Protein AF-A0A6B9FGS8-F1 (afdb_monomer)

pLDDT: mean 93.16, std 9.55, range [38.56, 98.5]

Nearest PDB structures (foldseek):
  7bkb-assembly1_D  TM=8.690E-01  e=7.145E-06  Methanospirillum hungatei JF-1
  7qv7-assembly1_S  TM=8.440E-01  e=9.355E-05  Thermoanaerobacter kivui
  8oh5-assembly1_C  TM=8.077E-01  e=3.559E-03  Sporomusa ovata DSM 2662

Radius of gyration: 20.47 Å; Cα contacts (8 Å, |Δi|>4): 119; chains: 1; bounding box: 55×24×49 Å

Foldseek 3Di:
DDPPADWDWAFQDDDPQGWIWIAGPVGQTDFPCCTPRANSDDDPCSNCRRVLVPDPPDDPFDWDDDPRDIDGDHPVVNVVVVCVVQVVCCVVPNPVSDDDDD

Organism: NCBI:txid1816183

InterPro domains:
  IPR006656 Molybdopterin oxidoreductase [PF00384] (58-100)
  IPR006963 Molybdopterin oxidoreductase, 4Fe-4S domain [PF04879] (6-54)
  IPR006963 Molybdopterin oxidoreductase, 4Fe-4S domain [SM00926] (5-55)

Solvent-accessible surface area (backbone atoms only — not comparable to full-atom values): 6471 Å² total; per-residue (Å²): 133,89,81,72,72,64,68,49,78,48,65,49,93,82,59,94,82,52,42,40,34,22,29,35,91,87,51,45,74,40,80,26,60,83,20,92,71,37,62,35,59,74,54,72,70,62,62,52,63,41,61,67,78,76,38,88,85,54,84,86,66,47,72,45,78,55,102,85,44,77,40,82,45,50,68,67,58,51,50,50,53,51,49,58,51,52,52,51,45,34,76,77,62,35,70,87,71,63,86,88,89,131

Structure (mmCIF, N/CA/C/O backbone):
data_AF-A0A6B9FGS8-F1
#
_entry.id   AF-A0A6B9FGS8-F1
#
loop_
_atom_site.group_PDB
_atom_site.id
_atom_site.type_symbol
_atom_site.label_atom_id
_atom_site.label_alt_id
_atom_site.label_comp_id
_atom_site.label_asym_id
_atom_site.label_entity_id
_atom_site.label_seq_id
_atom_site.pdbx_PDB_ins_code
_atom_site.Cartn_x
_atom_site.Cartn_y
_atom_site.Cartn_z
_atom_site.occupancy
_atom_site.B_iso_or_equiv
_atom_site.auth_seq_id
_atom_site.auth_comp_id
_atom_site.auth_asym_id
_atom_site.auth_atom_id
_atom_site.pdbx_PDB_model_num
ATOM 1 N N . MET A 1 1 ? 31.516 -5.503 -19.764 1.00 38.56 1 MET A N 1
ATOM 2 C CA . MET A 1 1 ? 31.226 -6.641 -18.873 1.00 38.56 1 MET A CA 1
ATOM 3 C C . MET A 1 1 ? 29.830 -6.408 -18.338 1.00 38.56 1 MET A C 1
ATOM 5 O O . MET A 1 1 ? 29.505 -5.275 -18.021 1.00 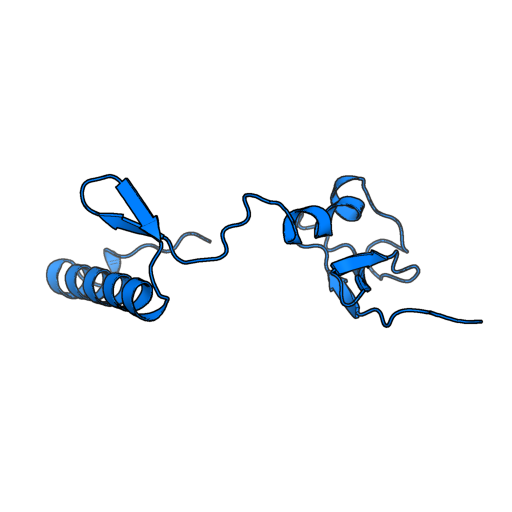38.56 1 MET A O 1
ATOM 9 N N . ASP A 1 2 ? 28.997 -7.428 -18.484 1.00 45.44 2 ASP A N 1
ATOM 10 C CA . ASP A 1 2 ? 27.537 -7.425 -18.394 1.00 45.44 2 ASP A CA 1
ATOM 11 C C . ASP A 1 2 ? 27.087 -7.366 -16.924 1.00 45.44 2 ASP A C 1
ATOM 13 O O . ASP A 1 2 ? 26.877 -8.403 -16.311 1.00 45.44 2 ASP A O 1
ATOM 17 N N . ASP A 1 3 ? 26.974 -6.167 -16.344 1.00 52.03 3 ASP A N 1
ATOM 18 C CA . ASP A 1 3 ? 26.277 -5.946 -15.061 1.00 52.03 3 ASP A CA 1
ATOM 19 C C . ASP A 1 3 ? 24.781 -5.728 -15.327 1.00 52.03 3 ASP A C 1
ATOM 21 O O . ASP A 1 3 ? 24.208 -4.662 -15.083 1.00 52.03 3 ASP A O 1
ATOM 25 N N . ARG A 1 4 ? 24.126 -6.729 -15.920 1.00 65.56 4 ARG A N 1
ATOM 26 C CA . ARG A 1 4 ? 22.666 -6.718 -16.015 1.00 65.56 4 ARG A CA 1
ATOM 27 C C . ARG A 1 4 ? 22.113 -7.119 -14.657 1.00 65.56 4 ARG A C 1
ATOM 29 O O . ARG A 1 4 ? 22.083 -8.299 -14.327 1.00 65.56 4 ARG A O 1
ATOM 36 N N . GLN A 1 5 ? 21.686 -6.116 -13.893 1.00 71.75 5 GLN A N 1
ATOM 37 C CA . GLN A 1 5 ? 20.862 -6.315 -12.702 1.00 71.75 5 GLN A CA 1
ATOM 38 C C . GLN A 1 5 ? 19.692 -7.247 -13.040 1.00 71.75 5 GLN A C 1
ATOM 40 O O . GLN A 1 5 ? 19.111 -7.151 -14.130 1.00 71.75 5 GLN A O 1
ATOM 45 N N . GLU A 1 6 ? 19.374 -8.161 -12.125 1.00 89.06 6 GLU A N 1
ATOM 46 C CA . GLU A 1 6 ? 18.201 -9.016 -12.266 1.00 89.06 6 GLU A CA 1
ATOM 47 C C . GLU A 1 6 ? 16.945 -8.133 -12.326 1.00 89.06 6 GLU A C 1
ATOM 49 O O . GLU A 1 6 ? 16.878 -7.068 -11.710 1.00 89.06 6 GLU A O 1
ATOM 54 N N . THR A 1 7 ? 15.976 -8.526 -13.156 1.00 95.00 7 THR A N 1
ATOM 55 C CA . THR A 1 7 ? 14.737 -7.758 -13.326 1.00 95.00 7 THR A CA 1
ATOM 56 C C . THR A 1 7 ? 13.532 -8.659 -13.145 1.00 95.00 7 THR A C 1
ATOM 58 O O . THR A 1 7 ? 13.479 -9.763 -13.690 1.00 95.00 7 THR A O 1
ATOM 61 N N . THR A 1 8 ? 12.535 -8.155 -12.427 1.00 96.06 8 THR A N 1
ATOM 62 C CA . THR A 1 8 ? 11.252 -8.817 -12.202 1.00 96.06 8 THR A CA 1
ATOM 63 C C . THR A 1 8 ? 10.177 -8.165 -13.061 1.00 96.06 8 THR A C 1
ATOM 65 O O . THR A 1 8 ? 9.982 -6.951 -13.026 1.00 96.06 8 THR A O 1
ATOM 68 N N . LYS A 1 9 ? 9.457 -8.973 -13.845 1.00 96.38 9 LYS A N 1
ATOM 69 C CA . LYS A 1 9 ? 8.308 -8.524 -14.645 1.00 96.38 9 LYS A CA 1
ATOM 70 C C . LYS A 1 9 ? 7.080 -8.365 -13.747 1.00 96.38 9 LYS A C 1
ATOM 72 O O . LYS A 1 9 ? 6.765 -9.267 -12.977 1.00 96.38 9 LYS A O 1
ATOM 77 N N . THR A 1 10 ? 6.372 -7.247 -13.867 1.00 95.19 10 THR A N 1
ATOM 78 C CA . THR A 1 10 ? 5.180 -6.936 -13.066 1.00 95.19 10 THR A CA 1
ATOM 79 C C . THR A 1 10 ? 4.197 -6.046 -13.836 1.00 95.19 10 THR A C 1
ATOM 81 O O . THR A 1 10 ? 4.446 -5.658 -14.981 1.00 95.19 10 THR A O 1
ATOM 84 N N . ILE A 1 11 ? 3.059 -5.736 -13.216 1.00 94.94 11 ILE A N 1
ATOM 85 C CA . ILE A 1 11 ? 2.028 -4.837 -13.739 1.00 94.94 11 ILE A CA 1
ATOM 86 C C . ILE A 1 11 ? 2.102 -3.498 -13.006 1.00 94.94 11 ILE A C 1
ATOM 88 O O . ILE A 1 11 ? 2.233 -3.443 -11.785 1.00 94.94 11 ILE A O 1
ATOM 92 N N . ARG A 1 12 ? 2.002 -2.400 -13.756 1.00 91.00 12 ARG A N 1
ATOM 93 C CA . ARG A 1 12 ? 2.060 -1.039 -13.206 1.00 91.00 12 ARG A CA 1
ATOM 94 C C . ARG A 1 12 ? 0.811 -0.720 -12.350 1.00 91.00 12 ARG A C 1
ATOM 96 O O . ARG A 1 12 ? -0.295 -0.879 -12.865 1.00 91.00 12 ARG A O 1
ATOM 103 N N . PRO A 1 13 ? 0.941 -0.190 -11.114 1.00 90.12 13 PRO A N 1
ATOM 104 C CA . PRO A 1 13 ? -0.158 -0.140 -10.134 1.00 90.12 13 PRO A CA 1
ATOM 105 C C . PRO A 1 13 ? -1.041 1.126 -10.180 1.00 90.12 13 PRO A C 1
ATOM 107 O O . PRO A 1 13 ? -1.621 1.498 -9.169 1.00 90.12 13 PRO A O 1
ATOM 110 N N . TYR A 1 14 ? -1.139 1.821 -11.318 1.00 89.06 14 TYR A N 1
ATOM 111 C CA . TYR A 1 14 ? -1.819 3.131 -11.374 1.00 89.06 14 TYR A CA 1
ATOM 112 C C . TYR A 1 14 ? -3.210 3.074 -12.000 1.00 89.06 14 TYR A C 1
ATOM 114 O O . TYR A 1 14 ? -4.209 3.309 -11.332 1.00 89.06 14 TYR A O 1
ATOM 122 N N . CYS A 1 15 ? -3.291 2.806 -13.304 1.00 92.94 15 CYS A N 1
ATOM 123 C CA . CYS A 1 15 ? -4.556 2.817 -14.032 1.00 92.94 15 CYS A CA 1
ATOM 124 C C . CYS A 1 15 ? -4.965 1.405 -14.465 1.00 92.94 15 CYS A C 1
ATOM 126 O O . CYS A 1 15 ? -4.137 0.499 -14.561 1.00 92.94 15 CYS A O 1
ATOM 128 N N . GLY A 1 16 ? -6.244 1.234 -14.803 1.00 93.94 16 GLY A N 1
ATOM 129 C CA . GLY A 1 16 ? -6.828 -0.064 -15.161 1.00 93.94 16 GLY A CA 1
ATOM 130 C C . GLY A 1 16 ? -6.388 -0.660 -16.505 1.00 93.94 16 GLY A C 1
ATOM 131 O O . GLY A 1 16 ? -6.921 -1.689 -16.898 1.00 93.94 16 GLY A O 1
ATOM 132 N N . VAL A 1 17 ? -5.446 -0.040 -17.227 1.00 95.81 17 VAL A N 1
ATOM 133 C CA . VAL A 1 17 ? -4.947 -0.575 -18.509 1.00 95.81 17 VAL A CA 1
ATOM 134 C C . VAL A 1 17 ? -4.142 -1.858 -18.294 1.00 95.81 17 VAL A C 1
ATOM 136 O O . VAL A 1 17 ? -4.212 -2.762 -19.118 1.00 95.81 17 VAL A O 1
ATOM 139 N N . GLY A 1 18 ? -3.382 -1.947 -17.196 1.00 95.25 18 GLY A N 1
ATOM 140 C CA . GLY A 1 18 ? -2.578 -3.133 -16.887 1.00 95.25 18 GLY A CA 1
ATOM 141 C C . GLY A 1 18 ? -1.299 -3.266 -17.722 1.00 95.25 18 GLY A C 1
ATOM 142 O O . GLY A 1 18 ? -0.914 -4.374 -18.081 1.00 95.25 18 GLY A O 1
ATOM 143 N N . CYS A 1 19 ? -0.633 -2.152 -18.054 1.00 96.50 19 CYS A N 1
ATOM 144 C CA . CYS A 1 19 ? 0.654 -2.181 -18.761 1.00 96.50 19 CYS A CA 1
ATOM 145 C C . CYS A 1 19 ? 1.698 -3.010 -17.992 1.00 96.50 19 CYS A C 1
ATOM 147 O O . CYS A 1 19 ? 1.877 -2.821 -16.784 1.00 96.50 19 CYS A O 1
ATOM 149 N N . GLY A 1 20 ? 2.420 -3.866 -18.715 1.00 96.56 20 GLY A N 1
ATOM 150 C CA . GLY A 1 20 ? 3.553 -4.613 -18.187 1.00 96.56 20 GLY A CA 1
ATOM 151 C C . GLY A 1 20 ? 4.812 -3.751 -18.130 1.00 96.56 20 GLY A C 1
ATOM 152 O O . GLY A 1 20 ? 5.113 -2.994 -19.058 1.00 96.56 20 GLY A O 1
ATOM 153 N N . ILE A 1 21 ? 5.546 -3.887 -17.030 1.00 95.69 21 ILE A N 1
ATOM 154 C CA . ILE A 1 21 ? 6.839 -3.246 -16.775 1.00 95.69 21 ILE A CA 1
ATOM 155 C C . ILE A 1 21 ? 7.815 -4.292 -16.225 1.00 95.69 21 ILE A C 1
ATOM 157 O O . ILE A 1 21 ? 7.400 -5.366 -15.786 1.00 95.69 21 ILE A O 1
ATOM 161 N N . ALA A 1 22 ? 9.106 -3.989 -16.236 1.00 95.62 22 ALA A N 1
ATOM 162 C CA . ALA A 1 22 ? 10.090 -4.711 -15.446 1.00 95.62 22 ALA A CA 1
ATOM 163 C C . ALA A 1 22 ? 10.688 -3.762 -14.403 1.00 95.62 22 ALA A C 1
ATOM 165 O O . ALA A 1 22 ? 10.742 -2.552 -14.623 1.00 95.62 22 ALA A O 1
ATOM 166 N N . VAL A 1 23 ? 11.102 -4.301 -13.263 1.00 95.19 23 VAL A N 1
ATOM 167 C CA . VAL A 1 23 ? 11.761 -3.543 -12.195 1.00 95.19 23 VAL A CA 1
ATOM 168 C C . VAL A 1 23 ? 13.018 -4.264 -11.739 1.00 95.19 23 VAL A C 1
ATOM 170 O O . VAL A 1 23 ? 13.053 -5.493 -11.745 1.00 95.19 23 VAL A O 1
ATOM 173 N N . THR A 1 24 ? 14.053 -3.515 -11.386 1.00 94.50 24 THR A N 1
ATOM 174 C CA . THR A 1 24 ? 15.251 -4.036 -10.710 1.00 94.50 24 THR A CA 1
ATOM 175 C C . THR A 1 24 ? 14.982 -4.259 -9.218 1.00 94.50 24 THR A C 1
ATOM 177 O O . THR A 1 24 ? 13.959 -3.813 -8.694 1.00 94.50 24 THR A O 1
ATOM 180 N N . ASP A 1 25 ? 15.909 -4.915 -8.516 1.00 92.19 25 ASP A N 1
ATOM 181 C CA . ASP A 1 25 ? 15.806 -5.145 -7.064 1.00 92.19 25 ASP A CA 1
ATOM 182 C C . ASP A 1 25 ? 15.736 -3.842 -6.246 1.00 92.19 25 ASP A C 1
ATOM 184 O O . ASP A 1 25 ? 15.061 -3.785 -5.220 1.00 92.19 25 ASP A O 1
ATOM 188 N N . ASP A 1 26 ? 16.377 -2.771 -6.726 1.00 91.38 26 ASP A N 1
ATOM 189 C CA . ASP A 1 26 ? 16.302 -1.412 -6.171 1.00 91.38 26 ASP A CA 1
ATOM 190 C C . ASP A 1 26 ? 15.103 -0.604 -6.709 1.00 91.38 26 ASP A C 1
ATOM 192 O O . ASP A 1 26 ? 15.096 0.621 -6.655 1.00 91.38 26 ASP A O 1
ATOM 196 N N . MET A 1 27 ? 14.073 -1.282 -7.230 1.00 91.88 27 MET A N 1
ATOM 197 C CA . MET A 1 27 ? 12.797 -0.696 -7.662 1.00 91.88 27 MET A CA 1
ATOM 198 C C . MET A 1 27 ? 12.927 0.359 -8.772 1.00 91.88 27 MET A C 1
ATOM 200 O O . MET A 1 27 ? 12.098 1.260 -8.889 1.00 91.88 27 MET A O 1
ATOM 204 N N . ARG A 1 28 ? 13.919 0.246 -9.660 1.00 91.50 28 ARG A N 1
ATOM 205 C CA . ARG A 1 28 ? 14.019 1.121 -10.839 1.00 91.50 28 ARG A CA 1
ATOM 206 C C . ARG A 1 28 ? 13.232 0.554 -12.011 1.00 91.50 28 ARG A C 1
ATOM 208 O O . ARG A 1 28 ? 13.288 -0.640 -12.299 1.00 91.50 28 ARG A O 1
ATOM 215 N N . PHE A 1 29 ? 12.522 1.429 -12.716 1.00 93.06 29 PHE A N 1
ATOM 216 C CA . PHE A 1 29 ? 11.768 1.074 -13.914 1.00 93.06 29 PHE A CA 1
ATOM 217 C C . PHE A 1 29 ? 12.682 0.603 -15.060 1.00 93.06 29 PHE A C 1
ATOM 219 O O . PHE A 1 29 ? 13.669 1.254 -15.405 1.00 93.06 29 PHE A O 1
ATOM 226 N N . VAL A 1 30 ? 12.291 -0.496 -15.709 1.00 93.25 30 VAL A N 1
ATOM 227 C CA . VAL A 1 30 ? 12.897 -1.034 -16.931 1.00 93.25 30 VAL A CA 1
ATOM 228 C C . VAL A 1 30 ? 11.790 -1.379 -17.942 1.00 93.25 30 VAL A C 1
ATOM 230 O O . VAL A 1 30 ? 10.806 -2.037 -17.588 1.00 93.25 30 VAL A O 1
ATOM 233 N N . PRO A 1 31 ? 11.918 -0.992 -19.225 1.00 91.94 3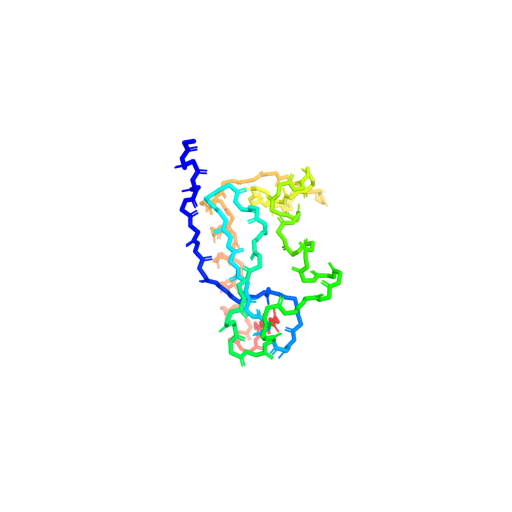1 PRO A N 1
ATOM 234 C CA . PRO A 1 31 ? 10.952 -1.381 -20.248 1.00 91.94 31 PRO A CA 1
ATOM 235 C C . PRO A 1 31 ? 10.879 -2.903 -20.432 1.00 91.94 31 PRO A C 1
ATOM 237 O O . PRO A 1 31 ? 11.875 -3.553 -20.754 1.00 91.94 31 PRO A O 1
ATOM 240 N N . TRP A 1 32 ? 9.677 -3.471 -20.313 1.00 94.62 32 TRP A N 1
ATOM 241 C CA . TRP A 1 32 ? 9.404 -4.844 -20.736 1.00 94.62 32 TRP A CA 1
ATOM 242 C C . TRP A 1 32 ? 8.944 -4.839 -22.202 1.00 94.62 32 TRP A C 1
ATOM 244 O O . TRP A 1 32 ? 7.772 -4.627 -22.498 1.00 94.62 32 TRP A O 1
ATOM 254 N N . GLY A 1 33 ? 9.889 -5.049 -23.124 1.00 94.81 33 GLY A N 1
ATOM 255 C CA . GLY A 1 33 ? 9.679 -4.882 -24.570 1.00 94.81 33 GLY A CA 1
ATOM 256 C C . GLY A 1 33 ? 8.561 -5.733 -25.187 1.00 94.81 33 GLY A C 1
ATOM 257 O O . GLY A 1 33 ? 7.845 -5.250 -26.054 1.00 94.81 33 GLY A O 1
ATOM 258 N N . ASP A 1 34 ? 8.382 -6.970 -24.729 1.00 95.44 34 ASP A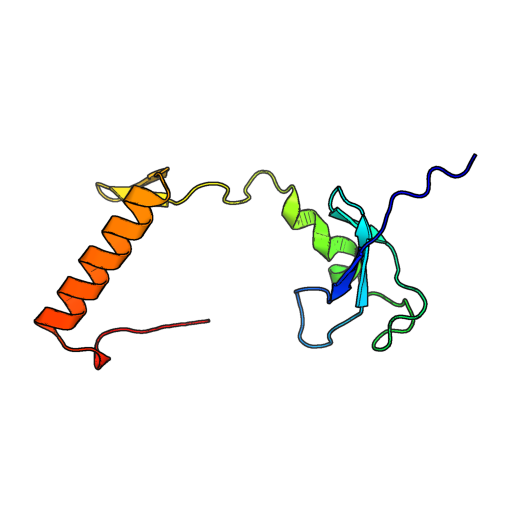 N 1
ATOM 259 C CA . ASP A 1 34 ? 7.353 -7.912 -25.191 1.00 95.44 34 ASP A CA 1
ATOM 260 C C . ASP A 1 34 ? 6.165 -8.018 -24.213 1.00 95.44 34 ASP A C 1
ATOM 262 O O . ASP A 1 34 ? 5.522 -9.062 -24.109 1.00 95.44 34 ASP A O 1
ATOM 266 N N . ALA A 1 35 ? 5.883 -6.952 -23.452 1.00 96.75 35 ALA A N 1
ATOM 267 C CA . ALA A 1 35 ? 4.749 -6.911 -22.533 1.00 96.75 35 ALA A CA 1
ATOM 268 C C . ALA A 1 35 ? 3.407 -7.060 -23.287 1.00 96.75 35 ALA A C 1
ATOM 270 O O . ALA A 1 35 ? 3.115 -6.225 -24.146 1.00 96.75 35 ALA A O 1
ATOM 271 N N . PRO A 1 36 ? 2.542 -8.036 -22.934 1.00 96.44 36 PRO A N 1
ATOM 272 C CA . PRO A 1 36 ? 1.360 -8.392 -23.733 1.00 96.44 36 PRO A CA 1
ATOM 273 C C . PRO A 1 36 ? 0.340 -7.272 -23.968 1.00 96.44 36 PRO A C 1
ATOM 275 O O . PRO A 1 36 ? -0.430 -7.330 -24.919 1.00 96.44 36 PRO A O 1
ATOM 278 N N . VAL A 1 37 ? 0.284 -6.288 -23.067 1.00 96.94 37 VAL A N 1
ATOM 279 C CA . VAL A 1 37 ? -0.722 -5.214 -23.095 1.00 96.94 37 VAL A CA 1
ATOM 280 C C . VAL A 1 37 ? -0.233 -3.986 -23.859 1.00 96.94 37 VAL A C 1
ATOM 282 O O . VAL A 1 37 ? -1.038 -3.250 -24.425 1.00 96.94 37 VAL A O 1
ATOM 285 N N . ASN A 1 38 ? 1.072 -3.719 -23.839 1.00 95.62 38 ASN A N 1
ATOM 286 C CA . ASN A 1 38 ? 1.620 -2.432 -24.255 1.00 95.62 38 ASN A CA 1
ATOM 287 C C . ASN A 1 38 ? 2.799 -2.522 -25.229 1.00 95.62 38 ASN A C 1
ATOM 289 O O . ASN A 1 38 ? 3.287 -1.470 -25.638 1.00 95.62 38 ASN A O 1
ATOM 293 N N . ASP A 1 39 ? 3.258 -3.721 -25.605 1.00 95.62 39 ASP A N 1
ATOM 294 C CA . ASP A 1 39 ? 4.374 -3.934 -26.542 1.00 95.62 39 ASP A CA 1
ATOM 295 C C . ASP A 1 39 ? 5.600 -3.062 -26.195 1.00 95.62 39 ASP A C 1
ATOM 297 O O . ASP A 1 39 ? 6.185 -2.383 -27.043 1.00 95.62 39 ASP A O 1
ATOM 301 N N . GLY A 1 40 ? 5.907 -2.965 -24.895 1.00 93.56 40 GLY A N 1
ATOM 302 C CA . GLY A 1 40 ? 7.002 -2.151 -24.358 1.00 93.56 40 GLY A CA 1
ATOM 303 C C . GLY A 1 40 ? 6.781 -0.636 -24.343 1.00 93.56 40 GLY A C 1
ATOM 304 O O . GLY A 1 40 ? 7.628 0.094 -23.828 1.00 93.56 40 GLY A O 1
ATOM 305 N N . ARG A 1 41 ? 5.658 -0.128 -24.857 1.00 94.62 41 ARG A N 1
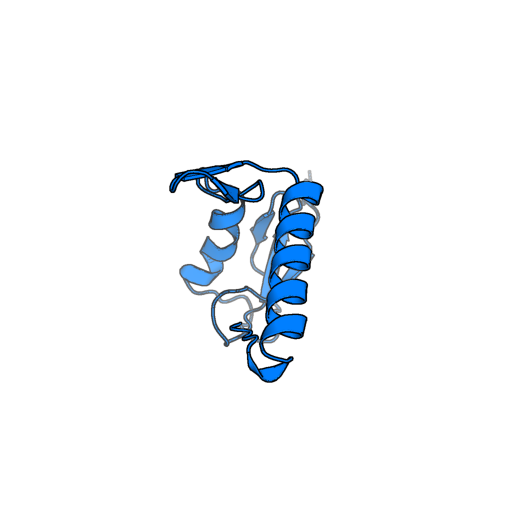ATOM 306 C CA . ARG A 1 41 ? 5.318 1.304 -24.832 1.00 94.62 41 ARG A CA 1
ATOM 307 C C . ARG A 1 41 ? 4.788 1.698 -23.460 1.00 94.62 41 ARG A C 1
ATOM 309 O O . ARG A 1 41 ? 3.999 0.970 -22.867 1.00 94.62 41 ARG A O 1
ATOM 316 N N . ILE A 1 42 ? 5.170 2.865 -22.952 1.00 94.44 42 ILE A N 1
ATOM 317 C CA . ILE A 1 42 ? 4.712 3.334 -21.641 1.00 94.44 42 ILE A CA 1
ATOM 318 C C . ILE A 1 42 ? 4.404 4.835 -21.678 1.00 94.44 42 ILE A C 1
ATOM 320 O O . ILE A 1 42 ? 5.061 5.585 -22.399 1.00 94.44 42 ILE A O 1
ATOM 324 N N . CYS A 1 43 ? 3.378 5.273 -20.941 1.00 94.56 43 CYS A N 1
ATOM 325 C CA . CYS A 1 43 ? 3.113 6.699 -20.730 1.00 94.56 43 CYS A CA 1
ATOM 3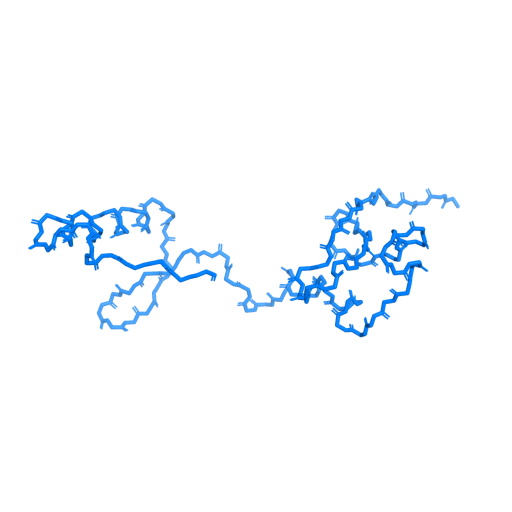26 C C . CYS A 1 43 ? 4.020 7.264 -19.625 1.00 94.56 43 CYS A C 1
ATOM 328 O O . CYS A 1 43 ? 4.664 6.506 -18.900 1.00 94.56 43 CYS A O 1
ATOM 330 N N . ILE A 1 44 ? 4.024 8.590 -19.460 1.00 93.50 44 ILE A N 1
ATOM 331 C CA . ILE A 1 44 ? 4.840 9.275 -18.445 1.00 93.50 44 ILE A CA 1
ATOM 332 C C . IL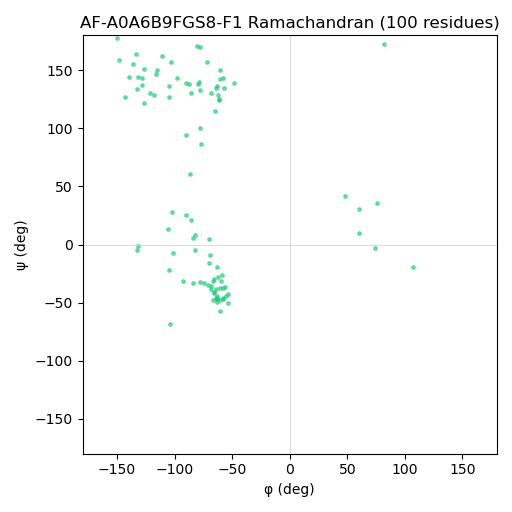E A 1 44 ? 4.580 8.751 -17.023 1.00 93.50 44 ILE A C 1
ATOM 334 O O . ILE A 1 44 ? 5.521 8.411 -16.319 1.00 93.50 44 ILE A O 1
ATOM 338 N N . GLU A 1 45 ? 3.314 8.556 -16.647 1.00 91.19 45 GLU A N 1
ATOM 339 C CA . GLU A 1 45 ? 2.938 8.008 -15.334 1.00 91.19 45 GLU A CA 1
ATOM 340 C C . GLU A 1 45 ? 3.382 6.553 -15.154 1.00 91.19 45 GLU A C 1
ATOM 342 O O . GLU A 1 45 ? 3.606 6.095 -14.041 1.00 91.19 45 GLU A O 1
ATOM 347 N N . GLY A 1 46 ? 3.469 5.790 -16.246 1.00 90.50 46 GLY A N 1
ATOM 348 C CA . GLY A 1 46 ? 3.929 4.410 -16.181 1.00 90.50 46 GLY A CA 1
ATOM 349 C C . GLY A 1 46 ? 5.448 4.303 -16.053 1.00 90.50 46 GLY A C 1
ATOM 350 O O . GLY A 1 46 ? 5.920 3.385 -15.394 1.00 90.50 46 GLY A O 1
ATOM 351 N N . GLY A 1 47 ? 6.195 5.240 -16.647 1.00 91.00 47 GLY A N 1
ATOM 352 C CA . GLY A 1 47 ? 7.647 5.335 -16.479 1.00 91.00 47 GLY A CA 1
ATOM 353 C C . GLY A 1 47 ? 8.053 5.813 -15.082 1.00 91.00 47 GLY A C 1
ATOM 354 O O . GLY A 1 47 ? 9.023 5.306 -14.534 1.00 91.00 47 GLY A O 1
ATOM 355 N N . ALA A 1 48 ? 7.267 6.712 -14.484 1.00 91.19 48 ALA A N 1
ATOM 356 C CA . ALA A 1 48 ? 7.472 7.227 -13.126 1.00 91.19 48 ALA A CA 1
ATOM 357 C C . ALA A 1 48 ? 6.886 6.323 -12.020 1.00 91.19 48 ALA A C 1
ATOM 359 O O . ALA A 1 48 ? 6.875 6.684 -10.846 1.00 91.19 48 ALA A O 1
ATOM 360 N N . ALA A 1 49 ? 6.364 5.143 -12.373 1.00 89.44 49 ALA A N 1
ATOM 361 C CA . ALA A 1 49 ? 5.532 4.347 -11.475 1.00 89.44 49 ALA A CA 1
ATOM 362 C C . ALA A 1 49 ? 6.237 3.850 -10.201 1.00 89.44 49 ALA A C 1
ATOM 364 O O . ALA A 1 49 ? 5.568 3.464 -9.244 1.00 89.44 49 ALA A O 1
ATOM 365 N N . THR A 1 50 ? 7.568 3.815 -10.193 1.00 92.00 50 THR A N 1
ATOM 366 C CA . THR A 1 50 ? 8.347 3.350 -9.044 1.00 92.00 50 THR A CA 1
ATOM 367 C C . THR A 1 50 ? 8.944 4.481 -8.210 1.00 92.00 50 THR A C 1
ATOM 369 O O . THR A 1 50 ? 9.439 4.222 -7.118 1.00 92.00 50 THR A O 1
ATOM 372 N N . GLU A 1 51 ? 8.840 5.738 -8.653 1.00 91.06 51 GLU A N 1
ATOM 373 C CA . GLU A 1 51 ? 9.433 6.893 -7.959 1.00 91.06 51 GLU A CA 1
ATOM 374 C C . GLU A 1 51 ? 8.839 7.101 -6.555 1.00 91.06 51 GLU A C 1
ATOM 376 O O . GLU A 1 51 ? 9.520 7.557 -5.642 1.00 91.06 51 GLU A O 1
ATOM 381 N N . VAL A 1 52 ? 7.584 6.691 -6.344 1.00 90.62 52 VAL A N 1
ATOM 382 C CA . VAL A 1 52 ? 6.896 6.795 -5.044 1.00 90.62 52 VAL A CA 1
ATOM 383 C C . VAL A 1 52 ? 7.446 5.845 -3.976 1.00 90.62 52 VAL A C 1
ATOM 385 O O . VAL A 1 52 ? 7.156 6.017 -2.794 1.00 90.62 52 VAL A O 1
ATOM 388 N N . VAL A 1 53 ? 8.215 4.825 -4.368 1.00 91.94 53 VAL A N 1
ATOM 389 C CA . VAL A 1 53 ? 8.740 3.815 -3.440 1.00 91.94 53 VAL A CA 1
ATOM 390 C C . VAL A 1 53 ? 9.779 4.427 -2.499 1.00 91.94 53 VAL A C 1
ATOM 392 O O . VAL A 1 53 ? 9.784 4.088 -1.316 1.00 91.94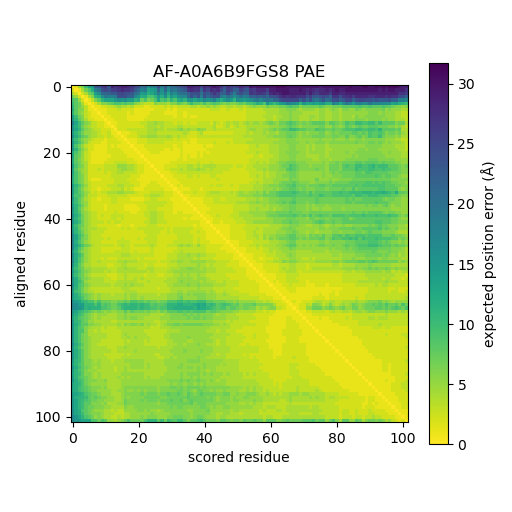 53 VAL A O 1
ATOM 395 N N . GLU A 1 54 ? 10.610 5.340 -2.996 1.00 90.00 54 GLU A N 1
ATOM 396 C CA . GLU A 1 54 ? 11.683 5.995 -2.233 1.00 90.00 54 GLU A CA 1
ATOM 397 C C . GLU A 1 54 ? 11.355 7.455 -1.872 1.00 90.00 54 GLU A C 1
ATOM 399 O O . GLU A 1 54 ? 12.238 8.208 -1.467 1.00 90.00 54 GLU A O 1
ATOM 404 N N . HIS A 1 55 ? 10.093 7.876 -2.015 1.00 93.44 55 HIS A N 1
ATOM 405 C CA . HIS A 1 55 ? 9.680 9.233 -1.659 1.00 93.44 55 HIS A CA 1
ATOM 406 C C . HIS A 1 55 ? 9.870 9.492 -0.156 1.00 93.44 55 HIS A C 1
ATOM 408 O O . HIS A 1 55 ? 9.491 8.661 0.669 1.00 93.44 55 HIS A O 1
ATOM 414 N N . GLU A 1 56 ? 10.401 10.664 0.203 1.00 95.25 56 GLU A N 1
ATOM 415 C CA . GLU A 1 56 ? 10.732 11.025 1.592 1.00 95.25 56 GLU A CA 1
ATOM 416 C C . GLU A 1 56 ? 9.516 11.016 2.532 1.00 95.25 56 GLU A C 1
ATOM 418 O O . GLU A 1 56 ? 9.608 10.536 3.656 1.00 95.25 56 GLU A O 1
ATOM 423 N N . ASP A 1 57 ? 8.353 11.448 2.037 1.00 95.31 57 ASP A N 1
ATOM 424 C CA . ASP A 1 57 ? 7.089 11.444 2.792 1.00 95.31 57 ASP A CA 1
ATOM 425 C C . ASP A 1 57 ? 6.354 10.087 2.807 1.00 95.31 57 ASP A C 1
ATOM 427 O O . ASP A 1 57 ? 5.190 10.007 3.214 1.00 95.31 57 ASP A O 1
ATOM 431 N N . ARG A 1 58 ? 6.964 9.004 2.310 1.00 95.44 58 ARG A N 1
ATOM 432 C CA . ARG A 1 58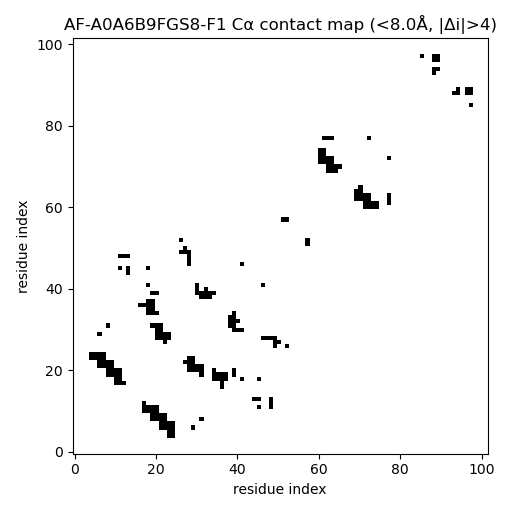 ? 6.314 7.689 2.317 1.00 95.44 58 ARG A CA 1
ATOM 433 C C . ARG A 1 58 ? 6.046 7.259 3.760 1.00 95.44 58 ARG A C 1
ATOM 435 O O . ARG A 1 58 ? 6.954 7.202 4.579 1.00 95.44 58 ARG A O 1
ATOM 442 N N . LEU A 1 59 ? 4.805 6.866 4.054 1.00 96.12 59 LEU A N 1
ATOM 443 C CA . LEU A 1 59 ? 4.471 6.274 5.349 1.00 96.12 59 LEU A CA 1
ATOM 444 C C . LEU A 1 59 ? 5.204 4.935 5.511 1.00 96.12 59 LEU A C 1
ATOM 446 O O . LEU A 1 59 ? 4.944 3.984 4.768 1.00 96.12 59 LEU A O 1
ATOM 450 N N . THR A 1 60 ? 6.119 4.878 6.476 1.00 95.94 60 THR A N 1
ATOM 451 C CA . THR A 1 60 ? 6.924 3.689 6.796 1.00 95.94 60 THR A CA 1
ATOM 452 C C . THR A 1 60 ? 6.473 2.986 8.070 1.00 95.94 60 THR A C 1
ATOM 454 O O . THR A 1 60 ? 6.716 1.791 8.213 1.00 95.94 60 THR A O 1
ATOM 457 N N . GLU A 1 61 ? 5.783 3.698 8.960 1.00 97.44 61 GLU A N 1
ATOM 458 C CA . GLU A 1 61 ? 5.304 3.201 10.251 1.00 97.44 61 GLU A CA 1
ATOM 459 C C . GLU A 1 61 ? 3.787 3.437 10.401 1.00 97.44 61 GLU A C 1
ATOM 461 O O . GLU A 1 61 ? 3.241 4.394 9.836 1.00 97.44 61 GLU A O 1
ATOM 466 N N . PRO A 1 62 ? 3.071 2.588 11.159 1.00 98.19 62 PRO A N 1
ATOM 467 C CA . PRO A 1 62 ? 1.698 2.861 11.564 1.00 98.19 62 PRO A CA 1
ATOM 468 C C . PRO A 1 62 ? 1.574 4.173 12.347 1.00 98.19 62 PRO A C 1
ATOM 470 O O . PRO A 1 62 ? 2.403 4.489 13.198 1.00 98.19 62 PRO A O 1
ATOM 473 N N . MET A 1 63 ? 0.476 4.896 12.125 1.00 98.06 63 MET A N 1
ATOM 474 C CA . MET A 1 63 ? 0.167 6.139 12.836 1.00 98.06 63 MET A CA 1
ATOM 475 C C . MET A 1 63 ? -1.129 5.986 13.634 1.00 98.06 63 MET A C 1
ATOM 477 O O . MET A 1 63 ? -2.163 5.608 13.081 1.00 98.06 63 MET A O 1
ATOM 481 N N . VAL A 1 64 ? -1.104 6.324 14.923 1.00 97.62 64 VAL A N 1
ATOM 482 C CA . VAL A 1 64 ? -2.284 6.314 15.804 1.00 97.62 64 VAL A CA 1
ATOM 483 C C . VAL A 1 64 ? -2.610 7.721 16.283 1.00 97.62 64 VAL A C 1
ATOM 485 O O . VAL A 1 64 ? -1.720 8.543 16.499 1.00 97.62 64 VAL A O 1
ATOM 488 N N . ARG A 1 65 ? -3.904 8.005 16.466 1.00 97.12 65 ARG A N 1
ATOM 489 C CA . ARG A 1 65 ? -4.355 9.281 17.026 1.00 97.12 65 ARG A CA 1
ATOM 490 C C . ARG A 1 65 ? -4.357 9.232 18.550 1.00 97.12 65 ARG A C 1
ATOM 492 O O . ARG A 1 65 ? -4.931 8.315 19.141 1.00 97.12 65 ARG A O 1
ATOM 499 N N . ASP A 1 66 ? -3.761 10.240 19.169 1.00 94.38 66 ASP A N 1
ATOM 500 C CA . ASP A 1 66 ? -3.679 10.405 20.617 1.00 94.38 66 ASP A CA 1
ATOM 501 C C . ASP A 1 66 ? -3.806 11.893 20.965 1.00 94.38 66 ASP A C 1
ATOM 503 O O . ASP A 1 66 ? -3.153 12.732 20.355 1.00 94.38 66 ASP A O 1
ATOM 507 N N . GLY A 1 67 ? -4.725 12.252 21.863 1.00 91.25 67 GLY A N 1
ATOM 508 C CA . GLY A 1 67 ? -4.973 13.660 22.216 1.00 91.25 67 GLY A CA 1
ATOM 509 C C . GLY A 1 67 ? -5.419 14.583 21.066 1.00 91.25 67 GLY A C 1
ATOM 510 O O . GLY A 1 67 ? -5.482 15.791 21.257 1.00 91.25 67 GLY A O 1
ATOM 511 N N . GLY A 1 68 ? -5.754 14.034 19.894 1.00 95.06 68 GLY A N 1
ATOM 512 C CA . GLY A 1 68 ? -6.109 14.796 18.692 1.00 95.06 68 GLY A CA 1
ATOM 513 C C . GLY A 1 68 ? -5.028 14.784 17.611 1.00 95.06 68 GLY A C 1
ATOM 514 O O . GLY A 1 68 ? -5.370 14.944 16.440 1.00 95.06 68 GLY A O 1
ATOM 515 N N . ASP A 1 69 ? -3.785 14.462 17.959 1.00 97.31 69 ASP A N 1
ATOM 516 C CA . ASP A 1 69 ? -2.639 14.450 17.048 1.00 97.31 69 ASP A CA 1
ATOM 517 C C . ASP A 1 69 ? -2.255 13.025 16.629 1.00 97.31 69 ASP A C 1
ATOM 519 O O . ASP A 1 69 ? -2.603 12.050 17.296 1.00 97.31 69 ASP A O 1
ATOM 523 N N . LEU A 1 70 ? -1.575 12.890 15.488 1.00 97.62 70 LEU A N 1
ATOM 524 C CA . LEU A 1 70 ? -1.038 11.608 15.027 1.00 97.62 70 LEU A CA 1
ATOM 525 C C . LEU A 1 70 ? 0.378 11.406 15.564 1.00 97.62 70 LEU A C 1
ATOM 527 O O . LEU A 1 70 ? 1.197 12.322 15.523 1.00 97.62 70 LEU A O 1
ATOM 531 N N . ARG A 1 71 ? 0.673 10.181 15.996 1.00 97.19 71 ARG A N 1
ATOM 532 C CA . ARG A 1 71 ? 2.021 9.737 16.357 1.00 97.19 71 ARG A CA 1
ATOM 533 C C . ARG A 1 71 ? 2.307 8.356 15.787 1.00 97.19 71 ARG A C 1
ATOM 535 O O . ARG A 1 71 ? 1.376 7.580 15.569 1.00 97.19 71 ARG A O 1
ATOM 542 N N . GLU A 1 72 ? 3.584 8.053 15.601 1.00 98.00 72 GLU A N 1
ATOM 543 C CA . GLU A 1 72 ? 4.044 6.712 15.243 1.00 98.00 72 GLU A CA 1
ATOM 544 C C . GLU A 1 72 ? 3.653 5.688 16.322 1.00 98.00 72 GLU A C 1
ATOM 546 O O . GLU A 1 72 ? 3.510 6.007 17.514 1.00 98.00 72 GLU A O 1
ATOM 551 N N . ALA A 1 73 ? 3.450 4.450 15.884 1.00 98.06 73 ALA A N 1
ATOM 552 C CA . ALA A 1 73 ? 3.104 3.313 16.720 1.00 98.06 73 ALA A CA 1
ATOM 553 C C . ALA A 1 73 ? 3.687 2.023 16.150 1.00 98.06 73 ALA A C 1
ATOM 555 O O . ALA A 1 73 ? 3.948 1.907 14.957 1.00 98.06 73 ALA A O 1
ATOM 556 N N . THR A 1 74 ? 3.821 1.013 17.005 1.00 98.38 74 THR A N 1
ATOM 557 C CA . THR A 1 74 ? 4.159 -0.331 16.538 1.00 98.38 74 THR A CA 1
ATOM 558 C C . THR A 1 74 ? 2.966 -0.961 15.823 1.00 98.38 74 THR A C 1
ATOM 560 O O . THR A 1 74 ? 1.805 -0.635 16.091 1.00 98.38 74 THR A O 1
ATOM 563 N N . TRP A 1 75 ? 3.238 -1.939 14.958 1.00 98.38 75 TRP A N 1
ATOM 564 C CA . TRP A 1 75 ? 2.186 -2.764 14.362 1.00 98.38 75 TRP A CA 1
ATOM 565 C C . TRP A 1 75 ? 1.310 -3.454 15.413 1.00 98.38 75 TRP A C 1
ATOM 567 O O . TRP A 1 75 ? 0.101 -3.542 15.224 1.00 98.38 75 TRP A O 1
ATOM 577 N N . GLU A 1 76 ? 1.892 -3.895 16.532 1.00 98.50 76 GLU A N 1
ATOM 578 C CA . GLU A 1 76 ? 1.143 -4.515 17.631 1.00 98.50 76 GLU A CA 1
ATOM 579 C C . GLU A 1 76 ? 0.138 -3.536 18.259 1.00 98.50 76 GLU A C 1
ATOM 581 O O . GLU A 1 76 ? -1.036 -3.881 18.397 1.00 98.50 76 GLU A O 1
ATOM 586 N N . GLU A 1 77 ? 0.550 -2.294 18.551 1.00 98.06 77 GLU A N 1
ATOM 587 C CA . GLU A 1 77 ? -0.366 -1.261 19.057 1.00 98.06 77 GLU A CA 1
ATOM 588 C C . GLU A 1 77 ? -1.456 -0.932 18.025 1.00 98.06 77 GLU A C 1
ATOM 590 O O . GLU A 1 77 ? -2.639 -0.865 18.370 1.00 98.06 77 GLU A O 1
ATOM 595 N N . ALA A 1 78 ? -1.074 -0.734 16.759 1.00 98.25 78 ALA A N 1
ATOM 596 C CA . ALA A 1 78 ? -2.005 -0.367 15.696 1.00 98.25 78 ALA A CA 1
ATOM 597 C C . ALA A 1 78 ? -3.087 -1.438 15.491 1.00 98.25 78 ALA A C 1
ATOM 599 O O . ALA A 1 78 ? -4.277 -1.114 15.465 1.00 98.25 78 ALA A O 1
ATOM 600 N N . TYR A 1 79 ? -2.695 -2.713 15.412 1.00 98.44 79 TYR A N 1
ATOM 601 C CA . TYR A 1 79 ? -3.646 -3.818 15.307 1.00 98.44 79 TYR A CA 1
ATOM 602 C C . TYR A 1 79 ? -4.504 -3.965 16.557 1.00 98.44 79 TYR A C 1
ATOM 604 O O . TYR A 1 79 ? -5.710 -4.153 16.413 1.00 98.44 79 TYR A O 1
ATOM 612 N N . GLY A 1 80 ? -3.928 -3.820 17.756 1.00 98.44 80 GLY A N 1
ATOM 613 C CA . GLY A 1 80 ? -4.690 -3.837 19.005 1.00 98.44 80 GLY A CA 1
ATOM 614 C C . GLY A 1 80 ? -5.832 -2.821 18.980 1.00 98.44 80 GLY A C 1
ATOM 615 O O . GLY A 1 80 ? -6.990 -3.184 19.157 1.00 98.44 80 GLY A O 1
ATOM 616 N N . ARG A 1 81 ? -5.543 -1.565 18.610 1.00 97.50 81 ARG A N 1
ATOM 617 C CA . ARG A 1 81 ? -6.574 -0.518 18.506 1.00 97.50 81 ARG A CA 1
ATOM 618 C C . ARG A 1 81 ? -7.628 -0.796 17.433 1.00 97.50 81 ARG A C 1
ATOM 620 O O . ARG A 1 81 ? -8.796 -0.465 17.642 1.00 97.50 81 ARG A O 1
ATOM 627 N N . ILE A 1 82 ? -7.231 -1.355 16.286 1.00 97.56 82 ILE A N 1
ATOM 628 C CA . ILE A 1 82 ? -8.172 -1.737 15.221 1.00 97.56 82 ILE A CA 1
ATOM 629 C C . ILE A 1 82 ? -9.126 -2.816 15.735 1.00 97.56 82 ILE A C 1
ATOM 631 O O . ILE A 1 82 ? -10.337 -2.657 15.594 1.00 97.56 82 ILE A O 1
ATOM 635 N N . VAL A 1 83 ? -8.590 -3.877 16.347 1.00 98.19 83 VAL A N 1
ATOM 636 C CA . VAL A 1 83 ? -9.380 -4.985 16.895 1.00 98.19 83 VAL A CA 1
ATOM 637 C C . VAL A 1 83 ? -10.315 -4.464 17.977 1.00 98.19 83 VAL A C 1
ATOM 639 O O . VAL A 1 83 ? -11.525 -4.547 17.791 1.00 98.19 83 VAL A O 1
ATOM 642 N N . ASP A 1 84 ? -9.795 -3.818 19.021 1.00 98.00 84 ASP A N 1
ATOM 643 C CA . ASP A 1 84 ? -10.601 -3.288 20.128 1.00 98.00 84 ASP A CA 1
ATOM 644 C C . ASP A 1 84 ? -11.740 -2.380 19.627 1.00 98.00 84 ASP A C 1
ATOM 646 O O . ASP A 1 84 ? -12.883 -2.461 20.084 1.00 98.00 84 ASP A O 1
ATOM 650 N N . GLY A 1 85 ? -11.445 -1.518 18.648 1.00 96.81 85 GLY A N 1
ATOM 651 C CA . GLY A 1 85 ? -12.427 -0.627 18.038 1.00 96.81 85 GLY A CA 1
ATOM 652 C C . GLY A 1 85 ? -13.502 -1.367 17.239 1.00 96.81 85 GLY A C 1
ATOM 653 O O . GLY A 1 85 ? -14.688 -1.077 17.407 1.00 96.81 85 GLY A O 1
ATOM 654 N N . MET A 1 86 ? -13.103 -2.309 16.380 1.00 97.75 86 MET A N 1
ATOM 655 C CA . MET A 1 86 ? -14.028 -3.107 15.568 1.00 97.75 86 MET A CA 1
ATOM 656 C C . MET A 1 86 ? -14.896 -4.025 16.433 1.00 97.75 86 MET A C 1
ATOM 658 O O . MET A 1 86 ? -16.099 -4.117 16.196 1.00 97.75 86 MET A O 1
ATOM 662 N N . GLU A 1 87 ? -14.321 -4.664 17.452 1.00 97.94 87 GLU A N 1
ATOM 663 C CA . GLU A 1 87 ? -15.047 -5.526 18.388 1.00 97.94 87 GLU A CA 1
ATOM 664 C C . GLU A 1 87 ? -16.078 -4.741 19.188 1.00 97.94 87 GLU A C 1
ATOM 666 O O . GLU A 1 87 ? -17.240 -5.137 19.235 1.00 97.94 87 GLU A O 1
ATOM 671 N N . ARG A 1 88 ? -15.700 -3.573 19.719 1.00 98.25 88 ARG A N 1
ATOM 672 C CA . ARG A 1 88 ? -16.643 -2.694 20.414 1.00 98.25 88 ARG A CA 1
ATOM 673 C C . ARG A 1 88 ? -17.817 -2.291 19.518 1.00 98.25 88 ARG A C 1
ATOM 675 O O . ARG A 1 88 ? -18.963 -2.380 19.944 1.00 98.25 88 ARG A O 1
ATOM 682 N N . ILE A 1 89 ? -17.553 -1.875 18.276 1.00 98.31 89 ILE A N 1
ATOM 683 C CA . ILE A 1 89 ? -18.615 -1.495 17.325 1.00 98.31 89 ILE A CA 1
ATOM 684 C C . ILE A 1 89 ? -19.515 -2.693 17.008 1.00 98.31 89 ILE A C 1
ATOM 686 O O . ILE A 1 89 ? -20.737 -2.555 17.015 1.00 98.31 89 ILE A O 1
ATOM 690 N N . ARG A 1 90 ? -18.931 -3.869 16.759 1.00 97.81 90 ARG A N 1
ATOM 691 C CA . ARG A 1 90 ? -19.673 -5.110 16.512 1.00 97.81 90 ARG A CA 1
ATOM 692 C C . ARG A 1 90 ? -20.591 -5.450 17.685 1.00 97.81 90 ARG A C 1
ATOM 694 O O . ARG A 1 90 ? -21.746 -5.797 17.456 1.00 97.81 90 ARG A O 1
ATOM 701 N N . ASP A 1 91 ? -20.092 -5.354 18.911 1.00 98.25 91 ASP A N 1
ATOM 702 C CA . ASP A 1 91 ? -20.829 -5.758 20.107 1.00 98.25 91 ASP A CA 1
ATOM 703 C C . ASP A 1 91 ? -21.931 -4.739 20.472 1.00 98.25 91 ASP A C 1
ATOM 705 O O . ASP A 1 91 ? -23.005 -5.130 20.928 1.00 98.25 91 ASP A O 1
ATOM 709 N N . GLU A 1 92 ? -21.710 -3.443 20.216 1.00 98.50 92 GLU A N 1
ATOM 710 C CA . GLU A 1 92 ? -22.676 -2.364 20.492 1.00 98.50 92 GLU A CA 1
ATOM 711 C C . GLU A 1 92 ? -23.723 -2.171 19.379 1.00 98.50 92 GLU A C 1
ATOM 713 O O . GLU A 1 92 ? -24.863 -1.781 19.653 1.00 98.50 92 GLU A O 1
ATOM 718 N N . HIS A 1 93 ? -23.350 -2.407 18.118 1.00 98.31 93 HIS A N 1
ATOM 719 C CA . HIS A 1 93 ? -24.139 -2.000 16.948 1.00 98.31 93 HIS A CA 1
ATOM 720 C C . HIS A 1 93 ? -24.331 -3.095 15.888 1.00 98.31 93 HIS A C 1
ATOM 722 O O . HIS A 1 93 ? -25.086 -2.893 14.937 1.00 98.31 93 HIS A O 1
ATOM 728 N N . GLY A 1 94 ? -23.710 -4.264 16.052 1.00 97.88 94 GLY A N 1
ATOM 729 C CA . GLY A 1 94 ? -23.772 -5.362 15.089 1.00 97.88 94 GLY A CA 1
ATOM 730 C C . GLY A 1 94 ? -22.795 -5.209 13.919 1.00 97.88 94 GLY A C 1
ATOM 731 O O . GLY A 1 94 ? -22.128 -4.191 13.745 1.00 97.88 94 GLY A O 1
ATOM 732 N N . ALA A 1 95 ? -22.699 -6.255 13.095 1.00 96.31 95 ALA A N 1
ATOM 733 C CA . ALA A 1 95 ? -21.733 -6.312 11.996 1.00 96.31 95 ALA A CA 1
ATOM 734 C C . ALA A 1 95 ? -22.004 -5.285 10.881 1.00 96.31 95 ALA A C 1
ATOM 736 O O . ALA A 1 95 ? -21.060 -4.769 10.288 1.00 96.31 95 ALA A O 1
ATOM 737 N N . ASP A 1 96 ? -23.273 -4.943 10.647 1.00 97.75 96 ASP A N 1
ATOM 738 C CA . ASP A 1 96 ? -23.689 -3.988 9.610 1.00 97.75 96 ASP A CA 1
ATOM 739 C C . ASP A 1 96 ? -23.276 -2.535 9.918 1.00 97.75 96 ASP A C 1
ATOM 741 O O . ASP A 1 96 ? -23.394 -1.660 9.063 1.00 97.75 96 ASP A O 1
ATOM 745 N N . ALA A 1 97 ? -22.777 -2.262 11.131 1.00 97.75 97 ALA A N 1
ATOM 746 C CA . ALA A 1 97 ? -22.238 -0.959 11.516 1.00 97.75 97 ALA A CA 1
ATOM 747 C C . ALA A 1 97 ? -20.776 -0.742 11.071 1.00 97.75 97 ALA A C 1
ATOM 749 O O . ALA A 1 97 ? -20.233 0.348 11.258 1.00 97.75 97 ALA A O 1
ATOM 750 N N . MET A 1 98 ? -20.127 -1.758 10.494 1.00 96.56 98 MET A N 1
ATOM 751 C CA . MET A 1 98 ? -18.766 -1.672 9.962 1.00 96.56 98 MET A CA 1
ATOM 752 C C . MET A 1 98 ? -18.777 -1.454 8.446 1.00 96.56 98 MET A C 1
ATOM 754 O O . MET A 1 98 ? -19.595 -2.020 7.725 1.00 96.56 98 MET A O 1
ATOM 758 N N . GLY A 1 99 ? -17.833 -0.652 7.951 1.00 94.94 99 GLY A N 1
ATOM 759 C CA . GLY A 1 99 ? -17.682 -0.353 6.529 1.00 94.94 99 GLY A CA 1
ATOM 760 C C . GLY A 1 99 ? -16.255 -0.587 6.051 1.00 94.94 99 GLY A C 1
ATOM 761 O O . GLY A 1 99 ? -15.297 -0.284 6.759 1.00 94.94 99 GLY A O 1
ATOM 762 N N . PHE A 1 100 ? -16.129 -1.090 4.827 1.00 95.69 100 PHE A N 1
ATOM 763 C CA . PHE A 1 100 ? -14.860 -1.238 4.125 1.00 95.69 100 PHE A CA 1
ATOM 764 C C . PHE A 1 100 ? -14.945 -0.450 2.821 1.00 95.69 100 PHE A C 1
ATOM 766 O O . PHE A 1 100 ? -15.918 -0.580 2.079 1.00 95.69 100 PHE A O 1
ATOM 773 N N . TYR A 1 101 ? -13.938 0.376 2.561 1.00 94.69 101 TYR A N 1
ATOM 774 C CA . TYR A 1 101 ? -13.796 1.125 1.319 1.00 94.69 101 TYR A CA 1
ATOM 775 C C . TYR A 1 101 ? -12.407 0.833 0.759 1.00 94.69 101 TYR A C 1
ATOM 777 O O . TYR A 1 101 ? -11.414 1.046 1.455 1.00 94.69 101 TYR A O 1
ATOM 785 N N . GLY A 1 102 ? -12.357 0.303 -0.460 1.00 87.56 102 GLY A N 1
ATOM 786 C CA . GLY A 1 102 ? -11.137 -0.129 -1.136 1.00 87.56 102 GLY A CA 1
ATOM 787 C C . GLY A 1 102 ? -11.248 0.007 -2.641 1.00 87.56 102 GLY A C 1
ATOM 788 O O . GLY A 1 102 ? -12.335 0.409 -3.117 1.00 87.56 102 GLY A O 1
#

Sequence (102 aa):
MDDRQETTKTIRPYCGVGCGIAVTDDMRFVPWGDAPVNDGRICIEGGAATEVVEHEDRLTEPMVRDGGDLREATWEEAYGRIVDGMERIRDEHGADAMGFYG

Mean predicted aligned error: 5.12 Å

Secondary structure (DSSP, 8-state):
------EEEEE-SSSTT--EEEEETT--EE--TT-TTTTT---HHHHTTTGGGG-TT---S-EEEETTEEEE--HHHHH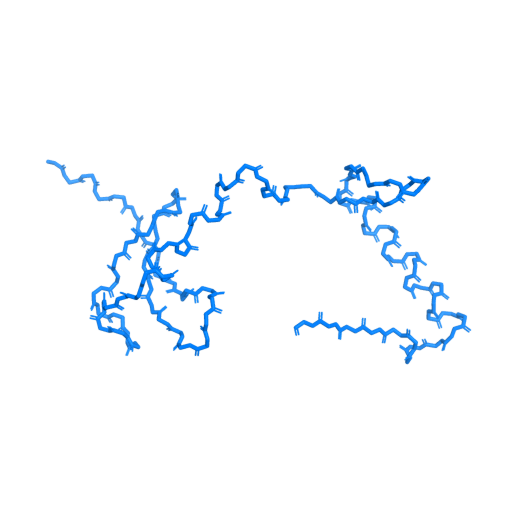HHHHHHHHHHHHHH-GGG-----